Protein AF-A0A081R151-F1 (afdb_monomer)

Organism: Streptococcus mitis (NCBI:txid28037)

pLDDT: mean 90.57, std 8.2, range [69.5, 97.69]

Nearest PDB structures (foldseek):
  4af1-assembly1_A  TM=3.996E-01  e=1.236E+00  Halobacterium salinarum R1

Structure (mmCIF, N/CA/C/O backbone):
data_AF-A0A081R151-F1
#
_entry.id   AF-A0A081R151-F1
#
loop_
_atom_site.group_PDB
_atom_site.id
_atom_site.type_symbol
_atom_site.label_atom_id
_atom_site.label_alt_id
_atom_site.label_comp_id
_atom_site.label_asym_id
_atom_site.label_entity_id
_atom_site.label_seq_id
_atom_site.pdbx_PDB_ins_code
_atom_site.Cartn_x
_atom_site.Cartn_y
_atom_site.Cartn_z
_atom_site.occupancy
_atom_site.B_iso_or_equiv
_atom_site.auth_seq_id
_atom_site.auth_comp_id
_atom_site.auth_asym_id
_atom_site.auth_atom_id
_atom_site.pdbx_PDB_model_num
ATOM 1 N N . MET A 1 1 ? -4.604 -10.465 -9.703 1.00 92.31 1 MET A N 1
ATOM 2 C CA . MET A 1 1 ? -4.028 -10.320 -8.346 1.00 92.31 1 MET A CA 1
ATOM 3 C C . MET A 1 1 ? -3.414 -8.931 -8.302 1.00 92.31 1 MET A C 1
ATOM 5 O O . MET A 1 1 ? -3.139 -8.413 -9.369 1.00 92.31 1 MET A O 1
ATOM 9 N N . ILE A 1 2 ? -3.284 -8.302 -7.141 1.00 96.75 2 ILE A N 1
ATOM 10 C CA . ILE A 1 2 ? -2.729 -6.947 -7.031 1.00 96.75 2 ILE A CA 1
ATOM 11 C C . ILE A 1 2 ? -1.352 -7.079 -6.399 1.00 96.75 2 ILE A C 1
ATOM 13 O O . ILE A 1 2 ? -1.245 -7.675 -5.330 1.00 96.75 2 ILE A O 1
ATOM 17 N N . TYR A 1 3 ? -0.319 -6.567 -7.048 1.00 96.56 3 TYR A N 1
ATOM 18 C CA . TYR A 1 3 ? 1.059 -6.664 -6.580 1.00 96.56 3 TYR A CA 1
ATOM 19 C C . TYR A 1 3 ? 1.463 -5.317 -5.993 1.00 96.56 3 TYR A C 1
ATOM 21 O O . TYR A 1 3 ? 1.335 -4.305 -6.671 1.00 96.56 3 TYR A O 1
ATOM 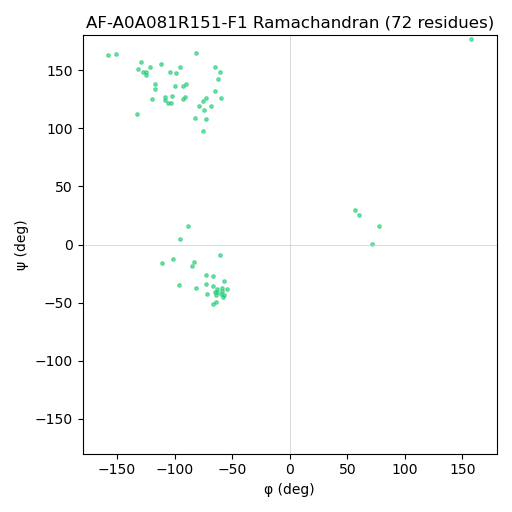29 N N . LEU A 1 4 ? 1.858 -5.300 -4.721 1.00 96.81 4 LEU A N 1
ATOM 30 C CA . LEU A 1 4 ? 2.242 -4.093 -3.989 1.00 96.81 4 LEU A CA 1
ATOM 31 C C . LEU A 1 4 ? 3.761 -3.973 -3.954 1.00 96.81 4 LEU A C 1
ATOM 33 O O . LEU A 1 4 ? 4.451 -4.951 -3.649 1.00 96.81 4 LEU A O 1
ATOM 37 N N . TYR A 1 5 ? 4.234 -2.757 -4.186 1.00 95.12 5 TYR A N 1
ATOM 38 C CA . TYR A 1 5 ? 5.641 -2.400 -4.156 1.00 95.12 5 TYR A CA 1
ATOM 39 C C . TYR A 1 5 ? 5.853 -1.135 -3.326 1.00 95.12 5 TYR A C 1
ATOM 41 O O . TYR A 1 5 ? 4.965 -0.277 -3.251 1.00 95.12 5 TYR A O 1
ATOM 49 N N . GLU A 1 6 ? 7.035 -1.030 -2.733 1.00 93.62 6 GLU A N 1
ATOM 50 C CA . GLU A 1 6 ? 7.577 0.201 -2.165 1.00 93.62 6 GLU A CA 1
ATOM 51 C C . GLU A 1 6 ? 8.706 0.681 -3.075 1.00 93.62 6 GLU A C 1
ATOM 53 O O . GLU A 1 6 ? 9.602 -0.083 -3.419 1.00 93.62 6 GLU A O 1
ATOM 58 N N . ASN A 1 7 ? 8.651 1.931 -3.517 1.00 89.81 7 ASN A N 1
ATOM 59 C CA . ASN A 1 7 ? 9.723 2.511 -4.310 1.00 89.81 7 ASN A CA 1
ATOM 60 C C . ASN A 1 7 ? 10.873 2.989 -3.420 1.00 89.81 7 ASN A C 1
ATOM 62 O O . ASN A 1 7 ? 10.709 3.220 -2.223 1.00 89.81 7 ASN A O 1
ATOM 66 N N . HIS A 1 8 ? 12.027 3.247 -4.027 1.00 84.62 8 HIS A N 1
ATOM 67 C CA . HIS A 1 8 ? 13.227 3.727 -3.327 1.00 84.62 8 HIS A CA 1
ATOM 68 C C . HIS A 1 8 ? 13.066 5.085 -2.604 1.00 84.62 8 HIS A C 1
ATOM 70 O O . HIS A 1 8 ? 13.958 5.503 -1.871 1.00 84.62 8 HIS A O 1
ATOM 76 N N . LEU A 1 9 ? 11.954 5.807 -2.800 1.00 87.12 9 LEU A N 1
ATOM 77 C CA . LEU A 1 9 ? 11.621 7.037 -2.063 1.00 87.12 9 LEU A CA 1
ATOM 78 C C . LEU A 1 9 ? 10.708 6.782 -0.849 1.00 87.12 9 LEU A C 1
ATOM 80 O O . LEU A 1 9 ? 10.275 7.749 -0.221 1.00 87.12 9 LEU A O 1
ATOM 84 N N . GLY A 1 10 ? 10.395 5.519 -0.538 1.00 88.06 10 GLY A N 1
ATOM 85 C CA . GLY A 1 10 ? 9.471 5.118 0.529 1.00 88.06 10 GLY A CA 1
ATOM 86 C C . GLY A 1 10 ? 7.992 5.278 0.166 1.00 88.06 10 GLY A C 1
ATOM 87 O O . GLY A 1 10 ? 7.133 5.331 1.042 1.00 88.06 10 GLY A O 1
ATOM 88 N N . GLY A 1 11 ? 7.682 5.441 -1.125 1.00 92.31 11 GLY A N 1
ATOM 89 C CA . GLY A 1 11 ? 6.316 5.579 -1.622 1.00 92.31 11 GLY A CA 1
ATOM 90 C C . GLY A 1 11 ? 5.769 4.265 -2.165 1.00 92.31 11 GLY A C 1
ATOM 91 O O . GLY A 1 11 ? 6.488 3.480 -2.770 1.00 92.31 11 GLY A O 1
ATOM 92 N N . TRP A 1 12 ? 4.465 4.051 -2.031 1.00 95.62 12 TRP A N 1
ATOM 93 C CA . TRP A 1 12 ? 3.842 2.775 -2.396 1.00 95.62 12 TRP A CA 1
ATOM 94 C C . TRP A 1 12 ? 3.087 2.854 -3.723 1.00 95.62 12 TRP A C 1
ATOM 96 O O . TRP A 1 12 ? 2.510 3.896 -4.059 1.00 95.62 12 TRP A O 1
ATOM 106 N N . TYR A 1 13 ? 3.048 1.746 -4.465 1.00 95.06 13 TYR A N 1
ATOM 107 C CA . TYR A 1 13 ? 2.254 1.613 -5.690 1.00 95.06 13 TYR A CA 1
ATOM 108 C C . TYR A 1 13 ? 1.810 0.167 -5.941 1.00 95.06 13 TYR A C 1
ATOM 110 O O . TYR A 1 13 ? 2.322 -0.774 -5.335 1.00 95.06 13 TYR A O 1
ATOM 118 N N . THR A 1 14 ? 0.825 -0.013 -6.828 1.00 96.75 14 THR A N 1
ATOM 119 C CA . THR A 1 14 ? 0.325 -1.345 -7.192 1.00 96.75 14 THR A CA 1
ATOM 120 C C . THR A 1 14 ? 0.377 -1.600 -8.689 1.00 96.75 14 THR A C 1
ATOM 122 O O . THR A 1 14 ? 0.189 -0.677 -9.479 1.00 96.75 14 THR A O 1
ATOM 125 N N . LEU A 1 15 ? 0.586 -2.864 -9.054 1.00 95.62 15 LEU A N 1
ATOM 126 C CA . LEU A 1 15 ? 0.526 -3.377 -10.420 1.00 95.62 15 LEU A CA 1
ATOM 127 C C . LEU A 1 15 ? -0.521 -4.498 -10.526 1.00 95.62 15 LEU A C 1
ATOM 129 O O . LEU A 1 15 ? -0.826 -5.192 -9.548 1.00 95.62 15 LEU A O 1
ATOM 133 N N . ASP A 1 16 ? -1.085 -4.674 -11.719 1.00 94.38 16 ASP A N 1
ATOM 134 C CA . ASP A 1 16 ? -2.041 -5.740 -12.053 1.00 94.38 16 ASP A CA 1
ATOM 135 C C . ASP A 1 16 ? -1.358 -7.075 -12.404 1.00 94.38 16 ASP A C 1
ATOM 137 O O . ASP A 1 16 ? -1.989 -8.139 -12.353 1.00 94.38 16 ASP A O 1
ATOM 141 N N . GLN A 1 17 ? -0.054 -7.026 -12.672 1.00 93.56 17 GLN A N 1
ATOM 142 C CA . GLN A 1 17 ? 0.827 -8.163 -12.906 1.00 93.56 17 GLN A CA 1
ATOM 143 C C . GLN A 1 17 ? 2.084 -8.087 -12.033 1.00 93.56 17 GLN A C 1
ATOM 145 O O . GLN A 1 17 ? 2.468 -7.021 -11.557 1.00 93.56 17 GLN A O 1
ATOM 150 N N . TYR A 1 18 ? 2.704 -9.243 -11.799 1.00 92.19 18 TYR A N 1
ATOM 151 C CA . TYR A 1 18 ? 3.993 -9.293 -11.124 1.00 92.19 18 TYR A CA 1
ATOM 152 C C . TYR A 1 18 ? 5.072 -8.780 -12.070 1.00 92.19 18 TYR A C 1
ATOM 154 O O . TYR A 1 18 ? 5.241 -9.330 -13.159 1.00 92.19 18 TYR A O 1
ATOM 162 N N . GLU A 1 19 ? 5.827 -7.794 -11.611 1.00 89.81 19 GLU A N 1
ATOM 163 C CA . GLU A 1 19 ? 7.066 -7.355 -12.239 1.00 89.81 19 GLU A CA 1
ATOM 164 C C . GLU A 1 19 ? 8.226 -7.600 -11.268 1.00 89.81 19 GLU A C 1
ATOM 166 O O . GLU A 1 19 ? 8.117 -7.360 -10.059 1.00 89.81 19 GLU A O 1
ATOM 171 N N . GLU A 1 20 ? 9.313 -8.174 -11.784 1.00 86.50 20 GLU A N 1
ATOM 172 C CA . GLU A 1 20 ? 10.531 -8.359 -11.000 1.00 86.50 20 GLU A CA 1
ATOM 173 C C . GLU A 1 20 ? 11.094 -6.973 -10.655 1.00 86.50 20 GLU A C 1
ATOM 175 O O . GLU A 1 20 ? 11.143 -6.124 -11.548 1.00 86.50 20 GLU A O 1
ATOM 180 N N . PRO A 1 21 ? 11.469 -6.703 -9.389 1.00 81.69 21 PRO A N 1
ATOM 181 C CA . PRO A 1 21 ? 11.870 -5.360 -9.004 1.00 81.69 21 PRO A CA 1
ATOM 182 C C . PRO A 1 21 ? 13.073 -4.864 -9.804 1.00 81.69 21 PRO A C 1
ATOM 184 O O . PRO A 1 21 ? 14.111 -5.527 -9.856 1.00 81.69 21 PRO A O 1
ATOM 187 N N . ASP A 1 22 ? 12.922 -3.691 -10.417 1.00 71.69 22 ASP A N 1
ATOM 188 C CA . ASP A 1 22 ? 13.937 -3.129 -11.299 1.00 71.69 22 ASP A CA 1
ATOM 189 C C . ASP A 1 22 ? 15.106 -2.567 -10.475 1.00 71.69 22 ASP A C 1
ATOM 191 O O . ASP A 1 22 ? 14.926 -1.731 -9.582 1.00 71.69 22 ASP A O 1
ATOM 195 N N . TYR A 1 23 ? 16.318 -3.054 -10.750 1.00 70.19 23 TYR A N 1
ATOM 196 C CA . TYR A 1 23 ? 17.531 -2.602 -10.073 1.00 70.19 23 TYR A CA 1
ATOM 197 C C . TYR A 1 23 ? 18.024 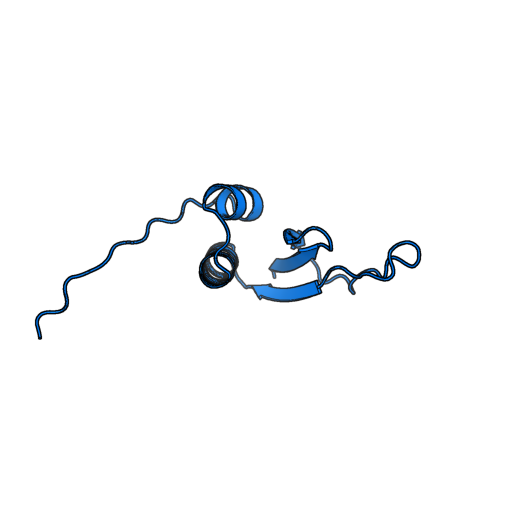-1.317 -10.732 1.00 70.19 23 TYR A C 1
ATOM 199 O O . TYR A 1 23 ? 18.584 -1.330 -11.831 1.00 70.19 23 TYR A O 1
ATOM 207 N N . CYS A 1 24 ? 17.887 -0.182 -10.044 1.00 70.88 24 CYS A N 1
ATOM 208 C CA . CYS A 1 24 ? 18.429 1.071 -10.547 1.00 70.88 24 CYS A CA 1
ATOM 209 C C . CYS A 1 24 ? 19.953 1.100 -10.354 1.00 70.88 24 CYS A C 1
ATOM 211 O O . CYS A 1 24 ? 20.447 1.494 -9.297 1.00 70.88 24 CYS A O 1
ATOM 213 N N . GLU A 1 25 ? 20.729 0.774 -11.394 1.00 69.50 25 GLU A N 1
ATOM 214 C CA . GLU A 1 25 ? 22.204 0.797 -11.329 1.00 69.50 25 GLU A CA 1
ATOM 215 C C . GLU A 1 25 ? 22.783 2.163 -10.923 1.00 69.50 25 GLU A C 1
ATOM 217 O O . GLU A 1 25 ? 23.823 2.239 -10.268 1.00 69.50 25 GLU A O 1
ATOM 222 N N . THR A 1 26 ? 22.098 3.255 -11.278 1.00 71.88 26 THR A N 1
ATOM 223 C CA . THR A 1 26 ? 22.560 4.622 -10.985 1.00 71.88 26 THR A CA 1
ATOM 224 C C . THR A 1 26 ? 22.422 4.980 -9.503 1.00 71.88 26 THR A C 1
ATOM 226 O O . THR A 1 26 ? 23.263 5.708 -8.976 1.00 71.88 26 THR A O 1
ATOM 229 N N . ARG A 1 27 ? 21.387 4.472 -8.818 1.00 72.50 27 ARG A N 1
ATOM 230 C CA . ARG A 1 27 ? 21.154 4.714 -7.381 1.00 72.50 27 ARG A CA 1
ATOM 231 C C . ARG A 1 27 ? 21.572 3.550 -6.487 1.00 72.50 27 ARG A C 1
ATOM 233 O O . ARG A 1 27 ? 21.724 3.752 -5.290 1.00 72.50 27 ARG A O 1
ATOM 240 N N . ARG A 1 28 ? 21.846 2.379 -7.073 1.00 71.88 28 ARG A N 1
ATOM 241 C CA . ARG A 1 28 ? 22.102 1.106 -6.378 1.00 71.88 28 ARG A CA 1
ATOM 242 C C . ARG A 1 28 ? 20.955 0.686 -5.453 1.00 71.88 28 ARG A C 1
ATOM 244 O O . ARG A 1 28 ? 21.193 0.016 -4.452 1.00 71.88 28 ARG A O 1
ATOM 251 N N . GLU A 1 29 ? 19.736 1.077 -5.801 1.00 77.25 29 GLU A N 1
ATOM 252 C CA . GLU A 1 29 ? 18.510 0.817 -5.048 1.00 77.25 29 GLU A CA 1
ATOM 253 C C . GLU A 1 29 ? 17.502 0.129 -5.973 1.00 77.25 29 GLU A C 1
ATOM 255 O O . GLU A 1 29 ? 17.474 0.407 -7.176 1.00 77.25 29 GLU A O 1
ATOM 260 N N . CYS A 1 30 ? 16.700 -0.769 -5.409 1.00 78.81 30 CYS A N 1
ATOM 261 C CA . CYS A 1 30 ? 15.550 -1.358 -6.086 1.00 78.81 30 CYS A CA 1
ATOM 262 C C . CYS A 1 30 ? 14.280 -0.872 -5.419 1.00 78.81 30 CYS A C 1
ATOM 264 O O . CYS A 1 30 ? 14.270 -0.615 -4.213 1.00 78.81 30 CYS A O 1
ATOM 266 N N . ASP A 1 31 ? 13.200 -0.894 -6.184 1.00 89.19 31 ASP A N 1
ATOM 267 C CA . ASP A 1 31 ? 11.886 -1.036 -5.580 1.00 89.19 31 ASP A CA 1
ATOM 268 C C . ASP A 1 31 ? 11.824 -2.369 -4.808 1.00 89.19 31 ASP A C 1
ATOM 270 O O . ASP A 1 31 ? 12.470 -3.358 -5.166 1.00 89.19 31 ASP A O 1
ATOM 274 N N . GLU A 1 32 ? 11.059 -2.414 -3.727 1.00 91.00 32 GLU A N 1
ATOM 275 C CA . GLU A 1 32 ? 10.848 -3.619 -2.937 1.00 91.00 32 GLU A CA 1
ATOM 276 C C . GLU A 1 32 ? 9.486 -4.221 -3.272 1.00 91.00 32 GLU A C 1
ATOM 278 O O . GLU A 1 32 ? 8.455 -3.551 -3.217 1.00 91.00 32 GLU A O 1
ATOM 283 N N . TYR A 1 33 ? 9.464 -5.512 -3.607 1.00 93.12 33 TYR A N 1
ATOM 284 C CA . TYR A 1 33 ? 8.214 -6.253 -3.719 1.00 93.12 33 TYR A CA 1
ATOM 285 C C . TYR A 1 33 ? 7.708 -6.646 -2.331 1.00 93.12 33 TYR A C 1
ATOM 287 O O . TYR A 1 33 ? 8.332 -7.428 -1.616 1.00 93.12 33 TYR A O 1
ATOM 295 N N . ILE A 1 34 ? 6.518 -6.164 -1.991 1.00 94.69 34 ILE A N 1
ATOM 296 C CA . ILE A 1 34 ? 5.957 -6.268 -0.641 1.00 94.69 34 ILE A CA 1
ATOM 297 C C . ILE A 1 34 ? 5.028 -7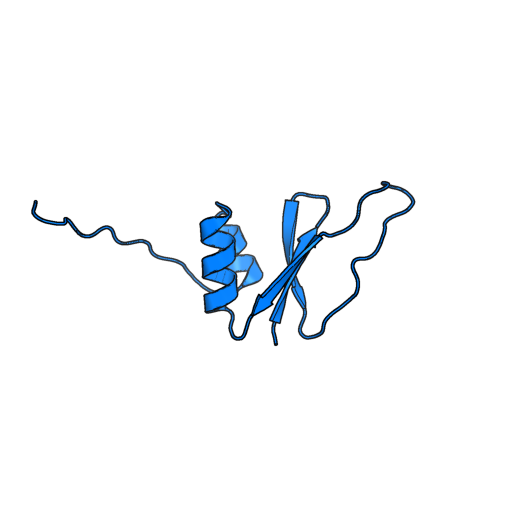.474 -0.525 1.00 94.69 34 ILE A C 1
ATOM 299 O O . ILE A 1 34 ? 4.926 -8.110 0.528 1.00 94.69 34 ILE A O 1
ATOM 303 N N . GLY A 1 35 ? 4.306 -7.792 -1.599 1.00 95.44 35 GLY A N 1
ATOM 304 C CA . GLY A 1 35 ? 3.409 -8.938 -1.625 1.00 95.44 35 GLY A CA 1
ATOM 305 C C . GLY A 1 35 ? 2.300 -8.840 -2.661 1.00 95.44 35 GLY A C 1
ATOM 306 O O . GLY A 1 35 ? 2.131 -7.838 -3.354 1.00 95.44 35 GLY A O 1
ATOM 307 N N . SER A 1 36 ? 1.508 -9.909 -2.734 1.00 97.12 36 SER A N 1
ATOM 308 C CA . SER A 1 36 ? 0.367 -10.015 -3.637 1.00 97.12 36 SER A CA 1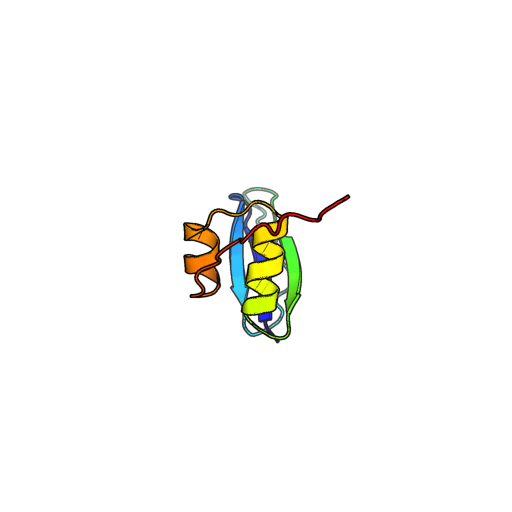
ATOM 309 C C . SER A 1 36 ? -0.941 -10.147 -2.864 1.00 97.12 36 SER A C 1
ATOM 311 O O . SER A 1 36 ? -1.056 -10.873 -1.874 1.00 97.12 36 SER A O 1
ATOM 313 N N . PHE A 1 37 ? -1.955 -9.435 -3.338 1.00 97.56 37 PHE A N 1
ATOM 314 C CA . PHE A 1 37 ? -3.225 -9.2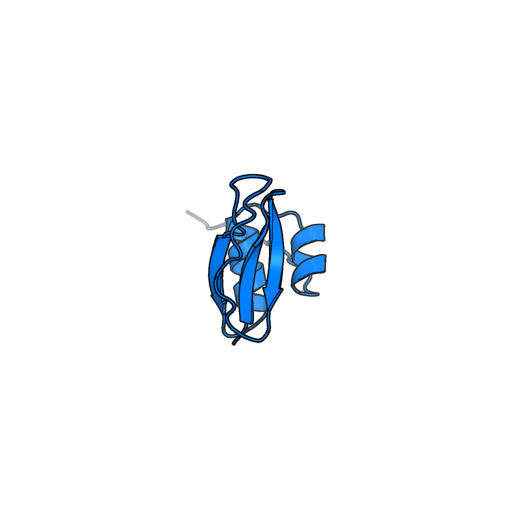35 -2.661 1.00 97.56 37 PHE A CA 1
ATOM 315 C C . PHE A 1 37 ? -4.383 -9.603 -3.585 1.00 97.56 37 PHE A C 1
ATOM 317 O O . PHE A 1 37 ? -4.317 -9.480 -4.810 1.00 97.56 37 PHE A O 1
ATOM 324 N N . ARG A 1 38 ? -5.476 -10.087 -2.993 1.00 97.12 38 ARG A N 1
ATOM 325 C CA . ARG A 1 38 ? -6.693 -10.433 -3.743 1.00 97.12 38 ARG A CA 1
ATOM 326 C C . ARG A 1 38 ? -7.614 -9.235 -3.969 1.00 97.12 38 ARG A C 1
ATOM 328 O O . ARG A 1 38 ? -8.472 -9.316 -4.839 1.00 97.12 38 ARG A O 1
ATOM 335 N N . SER A 1 39 ? -7.451 -8.163 -3.197 1.00 97.06 39 SER A N 1
ATOM 336 C CA . SER A 1 39 ? -8.298 -6.974 -3.255 1.00 97.06 39 SER A CA 1
ATOM 337 C C . SER A 1 39 ? -7.587 -5.740 -2.690 1.00 97.06 39 SER A C 1
ATOM 339 O O . SER A 1 39 ? -6.586 -5.870 -1.976 1.00 97.06 39 SER A O 1
ATOM 341 N N . MET A 1 40 ? -8.112 -4.551 -3.001 1.00 97.38 40 MET A N 1
ATOM 342 C CA . MET A 1 40 ? -7.567 -3.273 -2.524 1.00 97.38 40 MET A CA 1
ATOM 343 C C . MET A 1 40 ? -7.717 -3.099 -1.010 1.00 97.38 40 MET A C 1
ATOM 345 O O . MET A 1 40 ? -6.880 -2.454 -0.389 1.00 97.38 40 MET A O 1
ATOM 349 N N . GLU A 1 41 ? -8.713 -3.726 -0.380 1.00 97.06 41 GLU A N 1
ATOM 350 C CA . GLU A 1 41 ? -8.841 -3.749 1.081 1.00 97.06 41 GLU A CA 1
ATOM 351 C C . GLU A 1 41 ? -7.653 -4.464 1.732 1.00 97.06 41 GLU A C 1
ATOM 353 O O . GLU A 1 41 ? -7.154 -4.026 2.766 1.00 97.06 41 GLU A O 1
ATOM 358 N N . GLY A 1 42 ? -7.165 -5.547 1.114 1.00 97.06 42 GLY A N 1
ATOM 359 C CA . GLY A 1 42 ? -5.963 -6.242 1.572 1.00 97.06 42 GLY A CA 1
ATOM 360 C C . GLY A 1 42 ? -4.717 -5.358 1.493 1.00 97.06 42 GLY A C 1
ATOM 361 O O . GLY A 1 42 ? -3.920 -5.348 2.430 1.00 97.06 42 GLY A O 1
ATOM 362 N N . VAL A 1 43 ? -4.593 -4.582 0.412 1.00 97.69 43 VAL A N 1
ATOM 363 C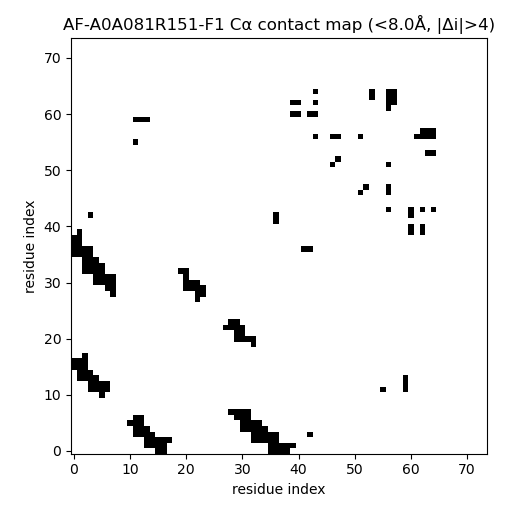 CA . VAL A 1 43 ? -3.518 -3.594 0.236 1.00 97.69 43 VAL A CA 1
ATOM 364 C C . VAL A 1 43 ? -3.628 -2.492 1.291 1.00 97.69 43 VAL A C 1
ATOM 366 O O . VAL A 1 43 ? -2.660 -2.230 1.998 1.00 97.69 43 VAL A O 1
ATOM 369 N N . ALA A 1 44 ? -4.815 -1.907 1.477 1.00 97.50 44 ALA A N 1
ATOM 370 C CA . ALA A 1 44 ? -5.049 -0.851 2.462 1.00 97.50 44 ALA A CA 1
ATOM 371 C C . ALA A 1 44 ? -4.727 -1.313 3.892 1.00 97.50 44 ALA A C 1
ATOM 373 O O . ALA A 1 44 ? -4.112 -0.576 4.656 1.00 97.50 44 ALA A O 1
ATOM 374 N N . LEU A 1 45 ? -5.085 -2.553 4.249 1.00 96.38 45 LEU A N 1
ATOM 375 C CA . LEU A 1 45 ? -4.742 -3.142 5.545 1.00 96.38 45 LEU A CA 1
ATOM 376 C C . LEU A 1 45 ? -3.239 -3.372 5.720 1.00 96.38 45 LEU A C 1
ATOM 378 O O . LEU A 1 45 ? -2.750 -3.264 6.844 1.00 96.38 45 LEU A O 1
ATOM 382 N N . LYS A 1 46 ? -2.511 -3.732 4.656 1.00 96.75 46 LYS A N 1
ATOM 383 C CA . LYS A 1 46 ? -1.049 -3.853 4.712 1.00 96.75 46 LYS A CA 1
ATOM 384 C C . LY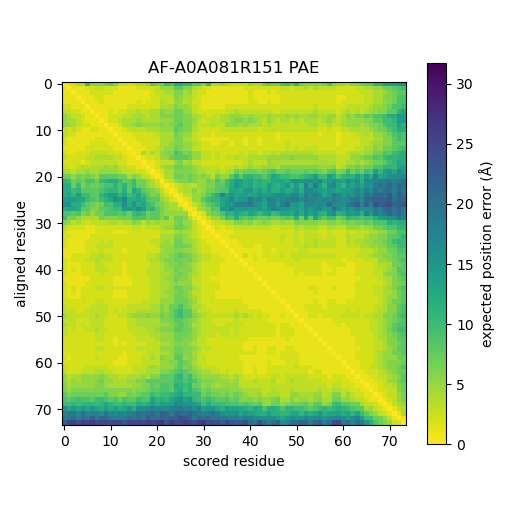S A 1 46 ? -0.417 -2.481 4.926 1.00 96.75 46 LYS A C 1
ATOM 386 O O . LYS A 1 46 ? 0.327 -2.338 5.883 1.00 96.75 46 LYS A O 1
ATOM 391 N N . LEU A 1 47 ? -0.779 -1.488 4.115 1.00 96.62 47 LEU A N 1
ATOM 392 C CA . LEU A 1 47 ? -0.270 -0.118 4.231 1.00 96.62 47 LEU A CA 1
ATOM 393 C C . LEU A 1 47 ? -0.540 0.484 5.614 1.00 96.62 47 LEU A C 1
ATOM 395 O O . LEU A 1 47 ? 0.358 1.043 6.228 1.00 96.62 47 LEU A O 1
ATOM 399 N N . LEU A 1 48 ? -1.744 0.280 6.156 1.00 95.19 48 LEU A N 1
ATOM 400 C CA . LEU A 1 48 ? -2.081 0.722 7.508 1.00 95.19 48 LEU A CA 1
ATOM 401 C C . LEU A 1 48 ? -1.169 0.106 8.583 1.00 95.19 48 LEU A C 1
ATOM 403 O O . LEU A 1 48 ? -0.852 0.756 9.573 1.00 95.19 48 LEU A O 1
ATOM 407 N N . LYS A 1 49 ? -0.772 -1.162 8.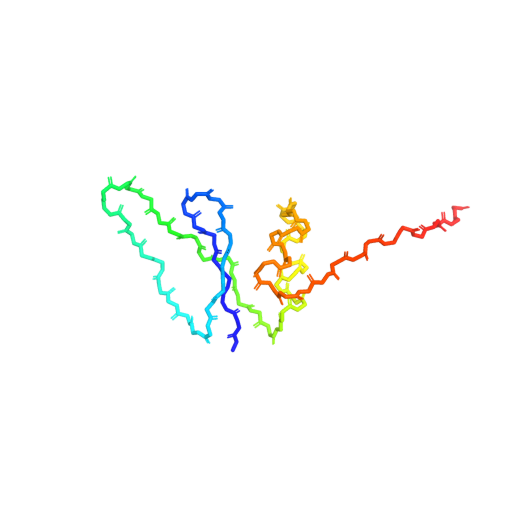422 1.00 94.62 49 LYS A N 1
ATOM 408 C CA . LYS A 1 49 ? 0.141 -1.836 9.360 1.00 94.62 49 LYS A CA 1
ATOM 409 C C . LYS A 1 49 ? 1.578 -1.333 9.253 1.00 94.62 49 LYS A C 1
ATOM 411 O O . LYS A 1 49 ? 2.292 -1.425 10.243 1.00 94.62 49 LYS A O 1
ATOM 416 N N . GLU A 1 50 ? 1.963 -0.823 8.088 1.00 94.56 50 GLU A N 1
ATOM 417 C CA . GLU A 1 50 ? 3.258 -0.180 7.835 1.00 94.56 50 GLU A CA 1
ATOM 418 C C . GLU A 1 50 ? 3.229 1.331 8.143 1.00 94.56 50 GLU A C 1
ATOM 420 O O . GLU A 1 50 ? 4.109 2.064 7.711 1.00 94.56 50 GLU A O 1
ATOM 425 N N . ASP A 1 51 ? 2.219 1.805 8.886 1.00 93.00 51 ASP A N 1
ATOM 426 C CA . ASP A 1 51 ? 2.068 3.207 9.310 1.00 93.00 51 ASP A CA 1
ATOM 427 C C . ASP A 1 51 ? 1.957 4.216 8.146 1.00 93.00 51 ASP A C 1
ATOM 429 O O . ASP A 1 51 ? 2.257 5.402 8.290 1.00 93.00 51 ASP A O 1
ATOM 433 N N . ALA A 1 52 ? 1.490 3.762 6.976 1.00 94.38 52 ALA A N 1
ATOM 434 C CA . ALA A 1 52 ? 1.237 4.643 5.842 1.00 94.38 52 ALA A CA 1
ATOM 435 C C . ALA A 1 52 ? 0.146 5.673 6.175 1.00 94.38 52 ALA A C 1
ATOM 437 O O . ALA A 1 52 ? -0.863 5.366 6.817 1.00 94.38 52 ALA A O 1
ATOM 438 N N . SER A 1 53 ? 0.320 6.898 5.678 1.00 93.81 53 SER A N 1
ATOM 439 C CA . SER A 1 53 ? -0.650 7.975 5.896 1.00 93.81 53 SER A CA 1
ATOM 440 C C . SER A 1 53 ? -2.004 7.694 5.227 1.00 93.81 53 SER A C 1
ATOM 442 O O . SER A 1 53 ? -2.074 7.049 4.180 1.00 93.81 53 SER A O 1
ATOM 444 N N . ASP A 1 54 ? -3.089 8.253 5.776 1.00 94.69 54 ASP A N 1
ATOM 445 C CA . ASP A 1 54 ? -4.433 8.153 5.183 1.00 94.69 54 ASP A CA 1
ATOM 446 C C . ASP A 1 54 ? -4.467 8.635 3.719 1.00 94.69 54 ASP A C 1
ATOM 448 O O . ASP A 1 54 ? -5.150 8.042 2.880 1.00 94.69 54 ASP A O 1
ATOM 452 N N . GLU A 1 55 ? -3.719 9.698 3.400 1.00 94.88 55 GLU A N 1
ATOM 453 C CA . GLU A 1 55 ? -3.601 10.238 2.040 1.00 94.88 55 GLU A CA 1
ATOM 454 C C . GLU A 1 55 ? -2.920 9.250 1.092 1.00 94.88 55 GLU A C 1
ATOM 456 O O . GLU A 1 55 ? -3.351 9.083 -0.048 1.00 94.88 55 GLU A O 1
ATOM 461 N N . GLU A 1 56 ? -1.881 8.564 1.561 1.00 95.06 56 GLU A N 1
ATOM 462 C CA . GLU A 1 56 ? -1.157 7.573 0.776 1.00 95.06 56 GLU A CA 1
ATOM 463 C C . GLU A 1 56 ? -1.970 6.299 0.567 1.00 95.06 56 GLU A C 1
ATOM 465 O O . GLU A 1 56 ? -2.070 5.812 -0.561 1.00 95.06 56 GLU A O 1
ATOM 470 N N . ILE A 1 57 ? -2.643 5.811 1.613 1.00 96.31 57 ILE A N 1
ATOM 471 C CA . ILE A 1 57 ? -3.576 4.689 1.491 1.00 96.31 57 ILE A CA 1
ATOM 472 C C . ILE A 1 57 ? -4.667 5.035 0.477 1.00 96.31 57 ILE A C 1
ATOM 474 O O . ILE A 1 57 ? -4.966 4.226 -0.406 1.00 96.31 57 ILE A O 1
ATOM 478 N N . HIS A 1 58 ? -5.228 6.244 0.551 1.00 96.69 58 HIS A N 1
ATOM 479 C CA . HIS A 1 58 ? -6.230 6.691 -0.407 1.00 96.69 58 HIS A CA 1
ATOM 480 C C . HIS A 1 58 ? -5.673 6.796 -1.828 1.00 96.69 58 HIS A C 1
ATOM 482 O O . HIS A 1 58 ? -6.309 6.315 -2.763 1.00 96.69 58 HIS A O 1
ATOM 488 N N . ARG A 1 59 ? -4.471 7.355 -2.002 1.00 96.56 59 ARG A N 1
ATOM 489 C CA . ARG A 1 59 ? -3.808 7.478 -3.307 1.00 96.56 59 ARG A CA 1
ATOM 490 C C . ARG A 1 59 ? -3.580 6.118 -3.968 1.00 96.56 59 ARG A C 1
ATOM 492 O O . ARG A 1 59 ? -3.799 5.989 -5.167 1.00 96.56 59 ARG A O 1
ATOM 499 N N . VAL A 1 60 ? -3.139 5.123 -3.200 1.00 96.06 60 VAL A N 1
ATOM 500 C CA . VAL A 1 60 ? -2.765 3.800 -3.725 1.00 96.06 60 VAL A CA 1
ATOM 501 C C . VAL A 1 60 ? -3.980 2.904 -3.945 1.00 96.06 60 VAL A C 1
ATOM 503 O O . VAL A 1 60 ? -4.022 2.152 -4.914 1.00 96.06 60 VAL A O 1
ATOM 506 N N . THR A 1 61 ? -4.971 2.971 -3.055 1.00 96.81 61 THR A N 1
ATOM 507 C CA . THR A 1 61 ? -6.080 2.001 -3.037 1.00 96.81 61 THR A CA 1
ATOM 508 C C . THR A 1 61 ? -7.425 2.585 -3.459 1.00 96.81 61 THR A C 1
ATOM 510 O O . THR A 1 61 ? -8.365 1.836 -3.718 1.00 96.81 61 THR A O 1
ATOM 513 N N . GLY A 1 62 ? -7.558 3.914 -3.487 1.00 96.62 62 GLY A N 1
ATOM 514 C CA . GLY A 1 62 ? -8.835 4.617 -3.639 1.00 96.62 62 GLY A CA 1
ATOM 515 C C . GLY A 1 62 ? -9.745 4.529 -2.407 1.00 96.62 62 GLY A C 1
ATOM 516 O O . GLY A 1 62 ? -10.849 5.074 -2.417 1.00 96.62 62 GLY A O 1
ATOM 517 N N . LEU A 1 63 ? -9.313 3.860 -1.334 1.00 96.44 63 LEU A N 1
ATOM 518 C CA . LEU A 1 63 ? -10.125 3.611 -0.146 1.00 96.44 63 LEU A CA 1
ATOM 519 C C . LEU A 1 63 ? -9.881 4.666 0.930 1.00 96.44 63 LEU A C 1
ATOM 521 O O . LEU A 1 63 ? -8.807 5.251 1.030 1.00 96.44 63 LEU A O 1
ATOM 525 N N . LYS A 1 64 ? -10.895 4.899 1.763 1.00 94.44 64 LYS A N 1
ATOM 526 C CA . LYS A 1 64 ? -10.767 5.674 2.997 1.00 94.44 64 LYS A CA 1
ATOM 527 C C . LYS A 1 64 ? -10.792 4.712 4.177 1.00 94.44 64 LYS A C 1
ATOM 529 O O . LYS A 1 64 ? -11.775 3.992 4.353 1.00 94.44 64 LYS A O 1
ATOM 534 N N . VAL A 1 65 ? -9.745 4.722 4.994 1.00 90.00 65 VAL A N 1
ATOM 535 C CA . VAL A 1 65 ? -9.661 3.891 6.201 1.00 90.00 65 VAL A CA 1
ATOM 536 C C . VAL A 1 65 ? -10.236 4.656 7.392 1.00 90.00 65 VAL A C 1
ATOM 538 O O . VAL A 1 65 ? -10.041 5.858 7.536 1.00 90.00 65 VAL A O 1
ATOM 541 N N . ILE A 1 66 ? -11.010 3.970 8.234 1.00 91.50 66 ILE A N 1
ATOM 542 C CA . ILE A 1 66 ? -11.568 4.532 9.469 1.00 91.50 66 ILE A CA 1
ATOM 543 C C . ILE A 1 66 ? -11.316 3.527 10.587 1.00 91.50 66 ILE A C 1
ATOM 545 O O . ILE A 1 66 ? -11.913 2.451 10.603 1.00 91.50 66 ILE A O 1
ATOM 549 N N . ILE A 1 67 ? -10.463 3.890 11.543 1.00 87.31 67 ILE A N 1
ATOM 550 C CA . ILE A 1 67 ? -10.171 3.060 12.714 1.00 87.31 67 ILE A CA 1
ATOM 551 C C . ILE A 1 67 ? -11.137 3.435 13.836 1.00 87.31 67 ILE A C 1
ATOM 553 O O . ILE A 1 67 ? -11.261 4.602 14.211 1.00 87.31 67 ILE A O 1
ATOM 557 N N . LYS A 1 68 ? -11.829 2.438 14.388 1.00 91.81 68 LYS A N 1
ATOM 558 C CA . LYS A 1 68 ? -12.686 2.597 15.566 1.00 91.81 68 LYS A CA 1
ATOM 559 C C . LYS A 1 68 ? -12.164 1.694 16.669 1.00 91.81 68 LYS A C 1
ATOM 561 O O . LYS A 1 68 ? -12.035 0.491 16.474 1.00 91.81 68 LYS A O 1
ATOM 566 N N . PHE A 1 69 ? -11.886 2.279 17.826 1.00 88.62 69 PHE A N 1
ATOM 567 C CA . PHE A 1 69 ? -11.488 1.526 19.006 1.00 88.62 69 PHE A CA 1
ATOM 568 C C . PHE A 1 69 ? -12.722 1.197 19.836 1.00 88.62 69 PHE A C 1
ATOM 570 O O . PHE A 1 69 ? -13.474 2.090 20.231 1.00 88.62 69 PHE A O 1
ATOM 577 N N . GLU A 1 70 ? -12.917 -0.083 20.128 1.00 91.38 70 GLU A N 1
ATOM 578 C CA . GLU A 1 70 ? -13.947 -0.524 21.059 1.00 91.38 70 GLU A CA 1
ATOM 579 C C . GLU A 1 70 ? -13.365 -0.636 22.469 1.00 91.38 70 GLU A C 1
ATOM 581 O O . GLU A 1 70 ? -12.265 -1.152 22.681 1.00 91.38 70 GLU A O 1
ATOM 586 N N . LYS A 1 71 ? -14.110 -0.147 23.466 1.00 87.56 71 LYS A N 1
ATOM 587 C CA . LYS A 1 71 ? -13.751 -0.364 24.870 1.00 87.56 71 LYS A CA 1
ATOM 588 C C . LYS A 1 71 ? -14.028 -1.820 25.228 1.00 87.56 71 LYS A C 1
ATOM 590 O O . LYS A 1 71 ? -15.181 -2.198 25.422 1.00 87.56 71 LYS A O 1
ATOM 595 N N . VAL A 1 72 ? -12.972 -2.606 25.401 1.00 88.62 72 VAL A N 1
ATOM 596 C CA . VAL A 1 72 ? -13.080 -3.932 26.015 1.00 88.62 72 VAL A CA 1
ATOM 597 C C . VAL A 1 72 ? -13.272 -3.734 27.521 1.00 88.62 72 VAL A C 1
ATOM 599 O O . VAL A 1 72 ? -12.404 -3.171 28.191 1.00 88.62 72 VAL A O 1
ATOM 602 N N . ARG A 1 73 ? -14.428 -4.136 28.065 1.00 77.88 73 ARG A N 1
ATOM 603 C CA . ARG A 1 73 ? -14.615 -4.205 29.523 1.00 77.88 73 ARG A CA 1
ATOM 604 C C . ARG A 1 73 ? -13.724 -5.337 30.047 1.00 77.88 73 ARG A C 1
ATOM 606 O O . ARG A 1 73 ? -13.876 -6.466 29.589 1.00 77.88 73 ARG A O 1
ATOM 613 N N . LYS A 1 74 ? -12.780 -5.005 30.931 1.00 69.62 74 LYS A N 1
ATOM 614 C CA . LYS A 1 74 ? -12.001 -5.982 31.705 1.00 69.62 74 LYS A CA 1
ATOM 615 C C . LYS A 1 74 ? -12.834 -6.538 32.850 1.00 69.62 74 LYS A C 1
ATOM 617 O O . LYS A 1 74 ? -13.647 -5.753 33.391 1.00 69.62 74 LYS A O 1
#

Secondary structure (DSSP, 8-state):
-EEEEE-TTS-EEEESS--PPPEETTTTEEPEEEEEESSHHHHHHHHHHTT--HHHHHHHHS------------

Radius of gyration: 14.77 Å; Cα contacts (8 Å, |Δi|>4): 101; chains: 1; bounding box: 37×21×45 Å

Foldseek 3Di:
DWWWKQAPVRAIAIDPDDDDWDQDPVVRDTIGTDDDDPALVRVLVVCVVVVHDQVRSCVHRVDGDDDDDDDDDD

Sequence (74 aa):
MIYLYENHLGGWYTLDQYEEPDYCETRRECDEYIGSFRSMEGVALKLLKEDASDEEIHRVTGLKVIIKFEKVRK

Solvent-accessible surface area (backbone atoms only — not comparable to full-atom values): 4668 Å² total; per-residue (Å²): 98,39,28,36,34,35,39,80,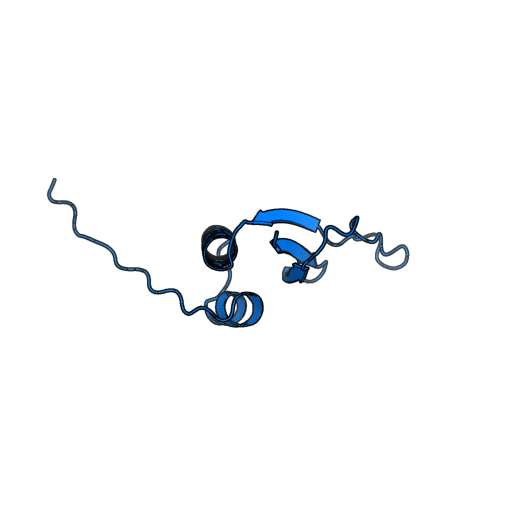85,76,46,68,45,73,38,76,57,90,71,81,64,60,72,37,78,91,77,75,44,45,41,43,81,73,50,77,28,92,46,53,66,55,49,40,55,50,40,53,74,72,69,49,50,72,68,54,38,26,70,62,49,74,47,84,89,81,90,80,87,78,86,78,84,127

Mean predicted aligned error: 5.19 Å